Protein AF-A0AAV9EYI1-F1 (afdb_monomer)

Secondary structure (DSSP, 8-state):
-EEEEE-----STT--PPP-EEEEEETTEEEEE-GGG-SS--HHHHHHHTS----HHHHHHHTTGGGGTPPPPPHHHHHHHHH-------HHHHTS-TT-SS--HHHHHHHHHHHHHHHHHHHHHH-

Nearest PDB structures (foldseek):
  2fbv-assembly1_A  TM=7.873E-01  e=2.700E-05  Homo sapiens
  2e6m-assembly1_A  TM=7.738E-01  e=6.965E-05  Mus musculus
  9f7d-assembly1_A-2  TM=5.922E-01  e=1.928E-02  Rhodococcus ruber
  5fis-assembly1_B  TM=6.391E-01  e=6.451E+00  Bombyx mori

InterPro domains:
  IPR002562 3'-5' exonuclease domain [PF01612] (66-125)
  IPR012337 Ribonuclease H-like superfamily [SSF53098] (1-126)
  IPR036397 Ribonuclease H superfamily [G3DSA:3.30.420.10] (1-52)
  IPR036397 Ribonuclease H superfamily [G3DSA:3.30.420.10] (53-126)
  IPR051132 3'-5' Exonuclease domain-containing protein [PTHR13620] (2-125)

Radius of gyration: 15.23 Å; Cα contacts (8 Å, |Δi|>4): 169; chains: 1; bounding box: 39×29×45 Å

Mean predicted aligned error: 4.5 Å

Structure (mmCIF, N/CA/C/O backbone):
data_AF-A0AAV9EYI1-F1
#
_entry.id   AF-A0AAV9EYI1-F1
#
loop_
_atom_site.group_PDB
_atom_site.id
_atom_site.type_symbol
_atom_site.label_atom_id
_atom_site.label_alt_id
_atom_site.label_comp_id
_atom_site.label_asym_id
_atom_site.label_entity_id
_atom_site.label_seq_id
_atom_site.pdbx_PDB_ins_code
_atom_site.Cartn_x
_atom_site.Cartn_y
_atom_site.Cartn_z
_atom_site.occupancy
_atom_site.B_iso_or_equiv
_atom_site.auth_seq_id
_atom_site.auth_comp_id
_atom_site.auth_asym_id
_atom_site.auth_atom_id
_atom_site.pdbx_PDB_model_num
ATOM 1 N N . MET A 1 1 ? -10.734 5.082 0.591 1.00 86.12 1 MET A N 1
ATOM 2 C CA . MET A 1 1 ? -9.918 4.180 -0.255 1.00 86.12 1 MET A CA 1
ATOM 3 C C . MET A 1 1 ? -8.616 3.917 0.485 1.00 86.12 1 MET A C 1
ATOM 5 O O . MET A 1 1 ? -8.207 4.800 1.227 1.00 86.12 1 MET A O 1
ATOM 9 N N . GLY A 1 2 ? -8.012 2.741 0.339 1.00 91.12 2 GLY A N 1
ATOM 10 C CA . GLY A 1 2 ? -6.651 2.467 0.808 1.00 91.12 2 GLY A CA 1
ATOM 11 C C . GLY A 1 2 ? -5.643 2.636 -0.322 1.00 91.12 2 GLY A C 1
ATOM 12 O O . GLY A 1 2 ? -5.956 2.284 -1.458 1.00 91.12 2 GLY A O 1
ATOM 13 N N . LEU A 1 3 ? -4.473 3.184 -0.013 1.00 90.81 3 LEU A N 1
ATOM 14 C CA . LEU A 1 3 ? -3.368 3.366 -0.949 1.00 90.81 3 LEU A CA 1
ATOM 15 C C . LEU A 1 3 ? -2.087 2.846 -0.304 1.00 90.81 3 LEU A C 1
ATOM 17 O O . LEU A 1 3 ? -1.902 3.023 0.902 1.00 90.81 3 LEU A O 1
ATOM 21 N N . ASP A 1 4 ? -1.237 2.224 -1.112 1.00 92.50 4 ASP A N 1
ATOM 22 C CA . ASP A 1 4 ? 0.140 1.906 -0.743 1.00 92.50 4 ASP A CA 1
ATOM 23 C C . ASP A 1 4 ? 1.069 1.957 -1.973 1.00 92.50 4 ASP A C 1
ATOM 25 O O . ASP A 1 4 ? 0.592 2.143 -3.105 1.00 92.50 4 ASP A O 1
ATOM 29 N N . CYS A 1 5 ? 2.387 1.890 -1.755 1.00 92.81 5 CYS A N 1
ATOM 30 C CA . CYS A 1 5 ? 3.409 1.970 -2.801 1.00 92.81 5 CYS A CA 1
ATOM 31 C C . CYS A 1 5 ? 4.653 1.133 -2.483 1.00 92.81 5 CYS A C 1
ATOM 33 O O . CYS A 1 5 ? 5.264 1.283 -1.428 1.00 92.81 5 CYS A O 1
ATOM 35 N N . GLU A 1 6 ? 5.123 0.389 -3.484 1.00 95.31 6 GLU A N 1
ATOM 36 C CA . GLU A 1 6 ? 6.280 -0.495 -3.394 1.00 95.31 6 GLU A CA 1
ATOM 37 C C . GLU A 1 6 ? 7.408 -0.132 -4.366 1.00 95.31 6 GLU A C 1
ATOM 39 O O . GLU A 1 6 ? 7.210 0.412 -5.463 1.00 95.31 6 GLU A O 1
ATOM 44 N N . TRP A 1 7 ? 8.631 -0.450 -3.945 1.00 95.25 7 TRP A N 1
ATOM 45 C CA . TRP A 1 7 ? 9.868 0.060 -4.533 1.00 95.25 7 TRP A CA 1
ATOM 46 C C . TRP A 1 7 ? 10.882 -1.070 -4.644 1.00 95.25 7 TRP A C 1
ATOM 48 O O . TRP A 1 7 ? 11.010 -1.888 -3.738 1.00 95.25 7 TRP A O 1
ATOM 58 N N . ARG A 1 8 ? 11.689 -1.085 -5.708 1.00 93.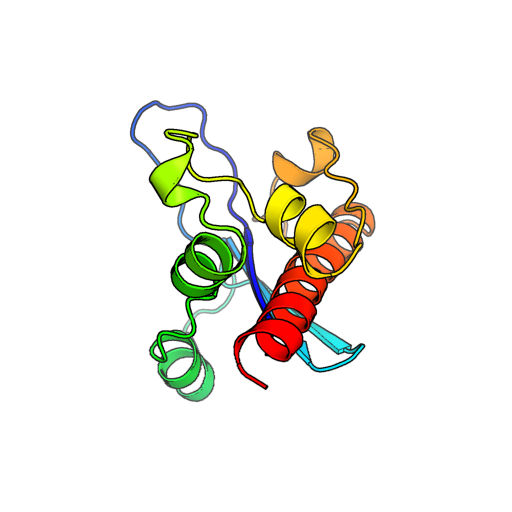94 8 ARG A N 1
ATOM 59 C CA . ARG A 1 8 ? 12.881 -1.942 -5.716 1.00 93.94 8 ARG A CA 1
ATOM 60 C C . ARG A 1 8 ? 13.822 -1.478 -4.594 1.00 93.94 8 ARG A C 1
ATOM 62 O O . ARG A 1 8 ? 14.129 -0.282 -4.551 1.00 93.94 8 ARG A O 1
ATOM 69 N N . PRO A 1 9 ? 14.315 -2.360 -3.714 1.00 90.38 9 PRO A N 1
ATOM 70 C CA . PRO A 1 9 ? 15.260 -1.956 -2.683 1.00 90.38 9 PRO A CA 1
ATOM 71 C C . PRO A 1 9 ? 16.592 -1.517 -3.301 1.00 90.38 9 PRO A C 1
ATOM 73 O O . PRO A 1 9 ? 17.037 -2.036 -4.326 1.00 90.38 9 PRO A O 1
ATOM 76 N N . THR A 1 10 ? 17.240 -0.553 -2.655 1.00 87.69 10 THR A N 1
ATOM 77 C CA . THR A 1 10 ? 18.618 -0.144 -2.937 1.00 87.69 10 THR A CA 1
ATOM 78 C C . THR A 1 10 ? 19.425 -0.266 -1.654 1.00 87.69 10 THR A C 1
ATOM 80 O O . THR A 1 10 ? 18.952 0.084 -0.575 1.00 87.69 10 THR A O 1
ATOM 83 N N . PHE A 1 11 ? 20.642 -0.789 -1.774 1.00 86.12 11 PHE A N 1
ATOM 84 C CA . PHE A 1 11 ? 21.572 -0.936 -0.652 1.00 86.12 11 PHE A CA 1
ATOM 85 C C . PHE A 1 11 ? 22.599 0.200 -0.607 1.00 86.12 11 PHE A C 1
ATOM 87 O O . PHE A 1 11 ? 23.524 0.170 0.200 1.00 86.12 11 PHE A O 1
ATOM 94 N N . ILE A 1 12 ? 22.439 1.205 -1.474 1.00 88.69 12 ILE A N 1
ATOM 95 C CA . ILE A 1 12 ? 23.262 2.410 -1.474 1.00 88.69 12 ILE A CA 1
ATOM 96 C C . ILE A 1 12 ? 22.650 3.396 -0.465 1.00 88.69 12 ILE A C 1
ATOM 98 O O . ILE A 1 12 ? 21.498 3.809 -0.651 1.00 88.69 12 ILE A O 1
ATOM 102 N N . PRO A 1 13 ? 23.386 3.796 0.590 1.00 85.62 13 PRO A N 1
ATOM 103 C CA . PRO A 1 13 ? 22.885 4.740 1.584 1.00 85.62 13 PRO A CA 1
ATOM 104 C C . PRO A 1 13 ? 22.405 6.050 0.950 1.00 85.62 13 PRO A C 1
ATOM 106 O O . PRO A 1 13 ? 22.999 6.533 -0.011 1.00 85.62 13 PRO A O 1
ATOM 109 N N . ASN A 1 14 ? 21.351 6.644 1.517 1.00 83.94 14 ASN A N 1
ATOM 110 C CA . ASN A 1 14 ? 20.758 7.915 1.072 1.00 83.94 14 ASN A CA 1
ATOM 111 C C . ASN A 1 14 ? 20.210 7.917 -0.365 1.00 83.94 14 ASN A C 1
ATOM 113 O O . ASN A 1 14 ? 19.989 8.982 -0.939 1.00 83.94 14 ASN A O 1
ATOM 117 N N . THR A 1 15 ? 19.964 6.741 -0.944 1.00 85.00 15 THR A N 1
ATOM 118 C CA . THR A 1 15 ? 19.255 6.617 -2.219 1.00 85.00 15 THR A CA 1
ATOM 119 C C . THR A 1 15 ? 17.935 5.896 -2.005 1.00 85.00 15 THR A C 1
ATOM 121 O O . THR A 1 15 ? 17.829 4.996 -1.174 1.00 85.00 15 THR A O 1
ATOM 124 N N . SER A 1 16 ? 16.922 6.285 -2.767 1.00 83.56 16 SER A N 1
ATOM 125 C CA . SER A 1 16 ? 15.684 5.532 -2.910 1.00 83.56 16 SER A CA 1
ATOM 126 C C . SER A 1 16 ? 15.349 5.445 -4.391 1.00 83.56 16 SER A C 1
ATOM 128 O O . SER A 1 16 ? 15.635 6.355 -5.172 1.00 83.56 16 SER A O 1
ATOM 130 N N . ASN A 1 17 ? 14.773 4.319 -4.798 1.00 88.38 17 ASN A N 1
ATOM 131 C CA . ASN A 1 17 ? 14.219 4.211 -6.139 1.00 88.38 17 ASN A CA 1
ATOM 132 C C . ASN A 1 17 ? 12.949 5.063 -6.249 1.00 88.38 17 ASN A C 1
ATOM 134 O O . ASN A 1 17 ? 12.471 5.605 -5.259 1.00 88.38 17 ASN A O 1
ATOM 138 N N . ARG A 1 18 ? 12.402 5.200 -7.459 1.00 88.50 18 ARG A N 1
ATOM 139 C CA . ARG A 1 18 ? 11.029 5.695 -7.646 1.00 88.50 18 ARG A CA 1
ATOM 140 C C . ARG A 1 18 ? 10.027 4.573 -7.383 1.00 88.50 18 ARG A C 1
ATOM 142 O O . ARG A 1 18 ? 10.391 3.401 -7.495 1.00 88.50 18 ARG A O 1
ATOM 149 N N . CYS A 1 19 ? 8.785 4.941 -7.065 1.00 90.31 19 CYS A N 1
ATOM 150 C CA . CYS A 1 19 ? 7.723 3.973 -6.826 1.00 90.31 19 CYS A CA 1
ATOM 151 C C . CYS A 1 19 ? 7.550 3.142 -8.096 1.00 90.31 19 CYS A C 1
ATOM 153 O O . CYS A 1 19 ? 7.415 3.696 -9.192 1.00 90.31 19 CYS A O 1
ATOM 155 N N . ALA A 1 20 ? 7.637 1.825 -7.948 1.00 94.44 20 ALA A N 1
ATOM 156 C CA . ALA A 1 20 ? 7.563 0.894 -9.062 1.00 94.44 20 ALA A CA 1
ATOM 157 C C . ALA A 1 20 ? 6.140 0.363 -9.230 1.00 94.44 20 ALA A C 1
ATOM 159 O O . ALA A 1 20 ? 5.649 0.264 -10.355 1.00 94.44 20 ALA A O 1
ATOM 160 N N . THR A 1 21 ? 5.478 0.077 -8.109 1.00 95.31 21 THR A N 1
ATOM 161 C CA . THR A 1 21 ? 4.137 -0.496 -8.056 1.00 95.31 21 THR A CA 1
ATOM 162 C C . THR A 1 21 ? 3.298 0.266 -7.039 1.00 95.31 21 THR A C 1
ATOM 164 O O . THR A 1 21 ? 3.731 0.473 -5.914 1.00 95.31 21 THR A O 1
ATOM 167 N N . MET A 1 22 ? 2.096 0.674 -7.432 1.00 94.00 22 MET A N 1
ATOM 168 C CA . MET A 1 22 ? 1.118 1.333 -6.568 1.00 94.00 22 MET A CA 1
ATOM 169 C C . MET A 1 22 ? -0.121 0.456 -6.430 1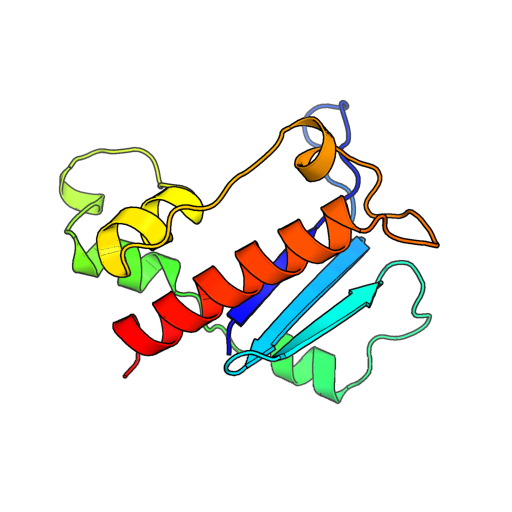.00 94.00 22 MET A C 1
ATOM 171 O O . MET A 1 22 ? -0.552 -0.173 -7.399 1.00 94.00 22 MET A O 1
ATOM 175 N N . GLN A 1 23 ? -0.717 0.446 -5.244 1.00 94.62 23 GLN A N 1
ATOM 176 C CA . GLN A 1 23 ? -1.911 -0.329 -4.940 1.00 94.62 23 GLN A CA 1
ATOM 177 C C . GLN A 1 23 ? -3.049 0.581 -4.488 1.00 94.62 23 GLN A C 1
ATOM 179 O O . GLN A 1 23 ? -2.850 1.490 -3.685 1.00 94.62 23 GLN A O 1
ATOM 184 N N . LEU A 1 24 ? -4.260 0.300 -4.968 1.00 94.00 24 LEU A N 1
ATOM 185 C CA . LEU A 1 24 ? -5.489 0.987 -4.578 1.00 94.00 24 LEU A CA 1
ATOM 186 C C . LEU A 1 24 ? -6.522 -0.035 -4.108 1.00 94.00 24 LEU A C 1
ATOM 188 O O . LEU A 1 24 ? -6.796 -0.999 -4.819 1.00 94.00 24 LEU A O 1
ATOM 192 N N . CYS A 1 25 ? -7.134 0.185 -2.945 1.00 95.19 25 CYS A N 1
ATOM 193 C CA . CYS A 1 25 ? -8.125 -0.722 -2.368 1.00 95.19 25 CYS A CA 1
ATOM 194 C C . CYS A 1 25 ? -9.452 -0.023 -2.037 1.00 95.19 25 CYS A C 1
ATOM 196 O O . CYS A 1 25 ? -9.489 0.999 -1.337 1.00 95.19 25 CYS A O 1
ATOM 198 N N . VAL A 1 26 ? -10.565 -0.606 -2.494 1.00 94.00 26 VAL A N 1
ATOM 199 C CA . VAL A 1 26 ? -11.929 -0.219 -2.103 1.00 94.00 26 VAL A CA 1
ATOM 200 C C . VAL A 1 26 ? -12.739 -1.471 -1.779 1.00 94.00 26 VAL A C 1
ATOM 202 O O . VAL A 1 26 ? -12.993 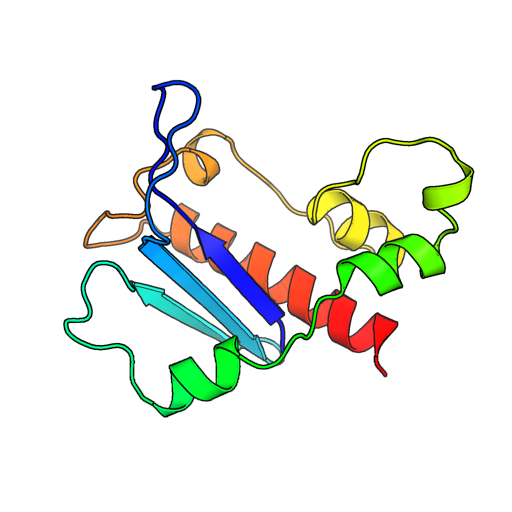-2.309 -2.648 1.00 94.00 26 VAL A O 1
ATOM 205 N N . GLY A 1 27 ? -13.182 -1.585 -0.526 1.00 94.69 27 GLY A N 1
ATOM 206 C CA . GLY A 1 27 ? -13.875 -2.779 -0.049 1.00 94.69 27 GLY A CA 1
ATOM 207 C C . GLY A 1 27 ? -12.944 -3.986 -0.117 1.00 94.69 27 GLY A C 1
ATOM 208 O O . GLY A 1 27 ? -11.876 -3.968 0.482 1.00 94.69 27 GLY A O 1
ATOM 209 N N . ASN A 1 28 ? -13.333 -4.999 -0.892 1.00 94.75 28 ASN A N 1
ATOM 210 C CA . ASN A 1 28 ? -12.553 -6.227 -1.089 1.00 94.75 28 ASN A CA 1
ATOM 211 C C . ASN A 1 28 ? -11.911 -6.297 -2.485 1.00 94.75 28 ASN A C 1
ATOM 213 O O . ASN A 1 28 ? -11.611 -7.383 -2.976 1.00 94.75 28 ASN A O 1
ATOM 217 N N . ARG A 1 29 ? -11.773 -5.159 -3.176 1.00 96.88 29 ARG A N 1
ATOM 218 C CA . ARG A 1 29 ? -11.161 -5.090 -4.507 1.00 96.88 29 ARG A CA 1
ATOM 219 C C . ARG A 1 29 ? -9.890 -4.262 -4.439 1.00 96.88 29 ARG A C 1
ATOM 221 O O . ARG A 1 29 ? -9.932 -3.111 -4.002 1.00 96.88 29 ARG A O 1
ATOM 228 N N . CYS A 1 30 ? -8.797 -4.849 -4.913 1.00 96.81 30 CYS A N 1
ATOM 229 C CA . CYS A 1 30 ? -7.509 -4.188 -5.053 1.00 96.81 30 CYS A CA 1
ATOM 230 C C . CYS A 1 30 ? -7.159 -4.044 -6.535 1.00 96.81 30 CYS A C 1
ATOM 232 O O . CYS A 1 30 ? -7.336 -4.978 -7.317 1.00 96.81 30 CYS A O 1
ATOM 234 N N . LEU A 1 31 ? -6.662 -2.871 -6.908 1.00 95.56 31 LEU A N 1
ATOM 235 C CA . LEU A 1 31 ? -6.060 -2.593 -8.203 1.00 95.56 31 LEU A CA 1
ATOM 236 C C . LEU A 1 31 ? -4.563 -2.376 -7.986 1.00 95.56 31 LEU A C 1
ATOM 238 O O . LEU A 1 31 ? -4.179 -1.528 -7.183 1.00 95.56 31 LEU A O 1
ATOM 242 N N . ILE A 1 32 ? -3.737 -3.126 -8.711 1.00 95.94 32 ILE A N 1
ATOM 243 C CA . ILE A 1 32 ? -2.282 -2.966 -8.724 1.00 95.94 32 ILE A CA 1
ATOM 244 C C . ILE A 1 32 ? -1.894 -2.287 -10.036 1.00 95.94 32 ILE A C 1
ATOM 246 O O . ILE A 1 32 ? -2.285 -2.733 -11.114 1.00 95.94 32 ILE A O 1
ATOM 250 N N . VAL A 1 33 ? -1.130 -1.204 -9.941 1.00 94.12 33 VAL A N 1
ATOM 251 C CA . VAL A 1 33 ? -0.658 -0.412 -11.077 1.00 94.12 33 VAL A CA 1
ATOM 252 C C . VAL A 1 33 ? 0.866 -0.391 -11.050 1.00 94.12 33 VAL A C 1
ATOM 254 O O . VAL A 1 33 ? 1.471 0.239 -10.184 1.00 94.12 33 VAL A O 1
ATOM 257 N N . GLN A 1 34 ? 1.506 -1.060 -12.009 1.00 95.06 34 GLN A N 1
ATOM 258 C CA . GLN A 1 34 ? 2.965 -1.038 -12.153 1.00 95.06 34 GLN A CA 1
ATOM 259 C C . GLN A 1 34 ? 3.409 0.268 -12.834 1.00 95.06 34 GLN A C 1
ATOM 261 O O . GLN A 1 34 ? 3.594 0.330 -14.051 1.00 95.06 34 GLN A O 1
ATOM 266 N N . LEU A 1 35 ? 3.575 1.322 -12.027 1.00 92.81 35 LEU A N 1
ATOM 267 C CA . LEU A 1 35 ? 4.014 2.658 -12.448 1.00 92.81 35 LEU A CA 1
ATOM 268 C C . LEU A 1 35 ? 5.351 2.654 -13.202 1.00 92.81 35 LEU A C 1
ATOM 270 O O . LEU A 1 35 ? 5.613 3.553 -13.996 1.00 92.81 35 LEU A O 1
ATOM 274 N N . PHE A 1 36 ? 6.202 1.654 -12.976 1.00 92.88 36 PHE A N 1
ATOM 275 C CA . PHE A 1 36 ? 7.479 1.537 -13.678 1.00 92.88 36 PHE A CA 1
ATOM 276 C C . PHE A 1 36 ? 7.327 1.370 -15.202 1.00 92.88 36 PHE A C 1
ATOM 278 O O . PHE A 1 36 ? 8.238 1.718 -15.948 1.00 92.88 36 PHE A O 1
ATOM 285 N N . TYR A 1 37 ? 6.178 0.868 -15.664 1.00 93.50 37 TYR A N 1
ATOM 286 C CA . TYR A 1 37 ? 5.932 0.529 -17.068 1.00 93.50 37 TYR A CA 1
ATOM 287 C C . TYR A 1 37 ? 4.887 1.398 -17.762 1.00 93.50 37 TYR A C 1
ATOM 289 O O . TYR A 1 37 ? 4.463 1.069 -18.870 1.00 93.50 37 TYR A O 1
ATOM 297 N N . I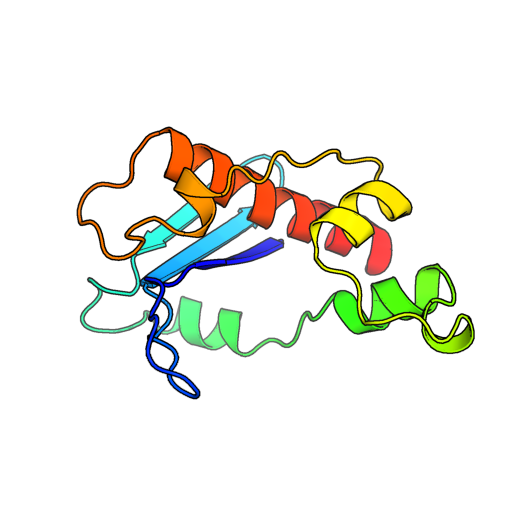LE A 1 38 ? 4.425 2.465 -17.115 1.00 89.25 38 ILE A N 1
ATOM 298 C CA . ILE A 1 38 ? 3.503 3.407 -17.744 1.00 89.25 38 ILE A CA 1
ATOM 299 C C . ILE A 1 38 ? 4.295 4.599 -18.277 1.00 89.25 38 ILE A C 1
ATOM 301 O O . ILE A 1 38 ? 5.021 5.259 -17.536 1.00 89.25 38 ILE A O 1
ATOM 305 N N . ASP A 1 39 ? 4.134 4.899 -19.564 1.00 87.44 39 ASP A N 1
ATOM 306 C CA . ASP A 1 39 ? 4.839 6.017 -20.205 1.00 87.44 39 ASP A CA 1
ATOM 307 C C . ASP A 1 39 ? 4.341 7.376 -19.692 1.00 87.44 39 ASP A C 1
ATOM 309 O O . ASP A 1 39 ? 5.086 8.354 -19.611 1.00 87.44 39 ASP A O 1
ATOM 313 N N . ALA A 1 40 ? 3.066 7.436 -19.300 1.00 87.00 40 ALA A N 1
ATOM 314 C CA . ALA A 1 40 ? 2.459 8.599 -18.681 1.00 87.00 40 ALA A CA 1
ATOM 315 C C . ALA A 1 40 ? 1.428 8.178 -17.630 1.00 87.00 40 ALA A C 1
ATOM 317 O O . ALA A 1 40 ? 0.563 7.340 -17.877 1.00 87.00 40 ALA A O 1
ATOM 318 N N . ILE A 1 41 ? 1.485 8.819 -16.460 1.00 82.81 41 ILE A N 1
ATOM 319 C CA . ILE A 1 41 ? 0.467 8.653 -15.419 1.00 82.81 41 ILE A CA 1
ATOM 320 C C . ILE A 1 41 ? -0.856 9.267 -15.916 1.00 82.81 41 ILE A C 1
ATOM 322 O O . ILE A 1 41 ? -0.864 10.470 -16.216 1.00 82.81 41 ILE A O 1
ATOM 326 N N . PRO A 1 42 ? -1.969 8.504 -15.963 1.00 84.38 42 PRO A N 1
ATOM 327 C CA . PRO A 1 42 ? -3.281 9.035 -16.331 1.00 84.38 42 PRO A CA 1
ATOM 328 C C . PRO A 1 42 ? -3.694 10.207 -15.432 1.00 84.38 42 PRO A C 1
ATOM 330 O O . PRO A 1 42 ? -3.452 10.176 -14.225 1.00 84.38 42 PRO A O 1
ATOM 333 N N . SER A 1 43 ? -4.346 11.234 -15.989 1.00 85.50 43 SER A N 1
ATOM 334 C CA . SER A 1 43 ? -4.754 12.428 -15.223 1.00 85.50 43 SER A CA 1
ATOM 335 C C . SER A 1 43 ? -5.629 12.083 -14.017 1.00 85.50 43 SER A C 1
ATOM 337 O O . SER A 1 43 ? -5.408 12.616 -12.936 1.00 85.50 43 SER A O 1
ATOM 339 N N . SER A 1 44 ? -6.529 11.105 -14.164 1.00 81.81 44 SER A N 1
ATOM 340 C CA . SER A 1 44 ? -7.354 10.591 -13.066 1.00 81.81 44 SER A CA 1
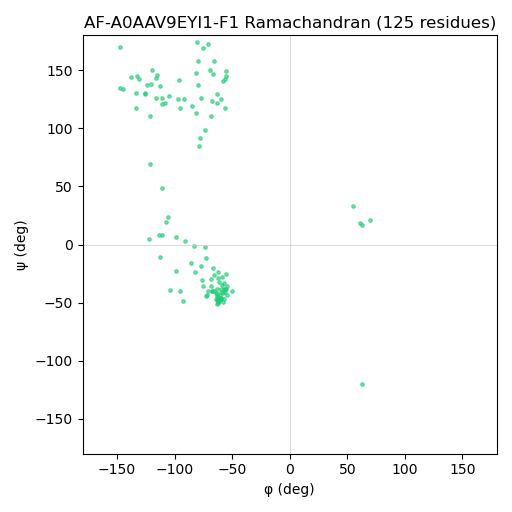ATOM 341 C C . SER A 1 44 ? -6.524 10.077 -11.887 1.00 81.81 44 SER A C 1
ATOM 343 O O . SER A 1 44 ? -6.890 10.314 -10.740 1.00 81.81 44 SER A O 1
ATOM 345 N N . LEU A 1 45 ? -5.383 9.426 -12.145 1.00 79.94 45 LEU A N 1
ATOM 346 C CA . LEU A 1 45 ? -4.483 8.958 -11.092 1.00 79.94 45 LEU A CA 1
ATOM 347 C C . LEU A 1 45 ? -3.679 10.114 -10.481 1.00 79.94 45 LEU A C 1
ATOM 349 O O . LEU A 1 45 ? -3.460 10.124 -9.275 1.00 79.94 45 LEU A O 1
ATOM 353 N N . LYS A 1 46 ? -3.281 11.118 -11.275 1.00 82.81 46 LYS A N 1
ATOM 354 C CA . LYS A 1 46 ? -2.586 12.313 -10.755 1.00 82.81 46 LYS A CA 1
ATOM 355 C C . LYS A 1 46 ? -3.456 13.093 -9.777 1.00 82.81 46 LYS A C 1
ATOM 357 O O . LYS A 1 46 ? -2.975 13.478 -8.714 1.00 82.81 46 LYS A O 1
ATOM 362 N N . ASP A 1 47 ? -4.711 13.326 -10.139 1.00 78.69 47 ASP A N 1
ATOM 363 C CA . ASP A 1 47 ? -5.644 14.070 -9.293 1.00 78.69 47 ASP A CA 1
ATOM 364 C C . ASP A 1 47 ? -5.985 13.271 -8.033 1.00 78.69 47 ASP A C 1
ATOM 366 O O . ASP A 1 47 ? -6.052 13.835 -6.943 1.00 78.69 47 ASP A O 1
ATOM 370 N N . PHE A 1 48 ? -6.084 11.945 -8.161 1.00 74.44 48 PHE A N 1
ATOM 371 C CA . PHE A 1 48 ? -6.289 11.049 -7.031 1.00 74.44 48 PHE A CA 1
ATOM 372 C C . PHE A 1 48 ? -5.119 11.084 -6.030 1.00 74.44 48 PHE A C 1
ATOM 374 O O . PHE A 1 48 ? -5.329 11.323 -4.842 1.00 74.44 48 PHE A O 1
ATOM 381 N N . VAL A 1 49 ? -3.878 10.926 -6.504 1.00 70.31 49 VAL A N 1
ATOM 382 C CA . VAL A 1 49 ? -2.664 10.921 -5.659 1.00 70.31 49 VAL A CA 1
ATOM 383 C C . VAL A 1 49 ? -2.410 12.281 -4.998 1.00 70.31 49 VAL A C 1
ATOM 385 O O . VAL A 1 49 ? -1.809 12.351 -3.931 1.00 70.31 49 VAL A O 1
ATOM 388 N N . ARG A 1 50 ? -2.884 13.378 -5.598 1.00 69.19 50 ARG A N 1
ATOM 389 C CA . ARG A 1 50 ? -2.758 14.727 -5.025 1.00 69.19 50 ARG A CA 1
ATOM 390 C C . ARG A 1 50 ? -3.673 14.988 -3.834 1.00 69.19 50 ARG A C 1
ATOM 392 O O . ARG A 1 50 ? -3.482 16.009 -3.179 1.00 69.19 50 ARG A O 1
ATOM 399 N N . THR A 1 51 ? -4.649 14.125 -3.553 1.00 61.59 51 THR A N 1
ATOM 400 C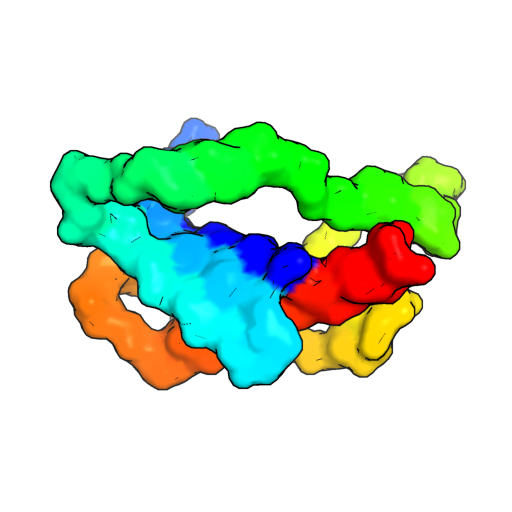 CA . THR A 1 51 ? -5.501 14.286 -2.370 1.00 61.59 51 THR A CA 1
ATOM 401 C C . THR A 1 51 ? -4.786 13.743 -1.129 1.00 61.59 51 THR A C 1
ATOM 403 O O . THR A 1 51 ? -4.559 12.536 -1.044 1.00 61.59 51 THR A O 1
ATOM 406 N N . PRO A 1 52 ? -4.407 14.595 -0.156 1.00 57.03 52 PRO A N 1
ATOM 407 C CA . PRO A 1 52 ? -3.764 14.124 1.060 1.00 57.03 52 PRO A CA 1
ATOM 408 C C . PRO A 1 52 ? -4.816 13.445 1.940 1.00 57.03 52 PRO A C 1
ATOM 410 O O . PRO A 1 52 ? -5.578 14.104 2.643 1.00 57.03 52 PRO A O 1
ATOM 413 N N . ASN A 1 53 ? -4.862 12.118 1.885 1.00 63.59 53 ASN A N 1
ATOM 414 C CA . ASN A 1 53 ? -5.641 11.279 2.794 1.00 63.59 53 ASN A CA 1
ATOM 415 C C . ASN A 1 53 ? -4.694 10.490 3.707 1.00 63.59 53 ASN A C 1
ATOM 417 O O . ASN A 1 53 ? -4.820 9.274 3.853 1.00 63.59 53 ASN A O 1
ATOM 421 N N . ASP A 1 54 ? -3.729 11.192 4.304 1.00 76.88 54 ASP A N 1
ATOM 422 C CA . ASP A 1 54 ? -2.800 10.585 5.250 1.00 76.88 54 ASP A CA 1
ATOM 423 C C . ASP A 1 54 ? -3.548 10.191 6.523 1.00 76.88 54 ASP A C 1
ATOM 425 O O . ASP A 1 54 ? -3.986 11.023 7.322 1.00 76.88 54 ASP A O 1
ATOM 429 N N . ILE A 1 55 ? -3.683 8.882 6.715 1.00 86.38 55 ILE A N 1
ATOM 430 C CA . ILE A 1 55 ? -4.303 8.292 7.901 1.00 86.38 55 ILE A CA 1
ATOM 431 C C . ILE A 1 55 ? -3.367 8.318 9.113 1.00 86.38 55 ILE A C 1
ATOM 433 O O . ILE A 1 55 ? -3.838 8.215 10.244 1.00 86.38 55 ILE A O 1
ATOM 437 N N . GLU A 1 56 ? -2.055 8.479 8.913 1.00 87.94 56 GLU A N 1
ATOM 438 C CA . GLU A 1 56 ? -1.069 8.376 9.995 1.00 87.94 56 GLU A CA 1
ATOM 439 C C . GLU A 1 56 ? -1.258 9.429 11.097 1.00 87.94 56 GLU A C 1
ATOM 441 O O . GLU A 1 56 ? -1.299 9.043 12.269 1.00 87.94 56 GLU A O 1
ATOM 446 N N . PRO A 1 57 ? -1.437 10.738 10.809 1.00 89.12 57 PRO A N 1
ATOM 447 C CA . PRO A 1 57 ? -1.646 11.725 11.868 1.00 89.12 57 PRO A CA 1
ATOM 448 C C . PRO A 1 57 ? -2.917 11.451 12.679 1.00 89.12 57 PRO A C 1
ATOM 450 O O . PRO A 1 57 ? -2.954 11.714 13.883 1.00 89.12 57 PRO A O 1
ATOM 453 N N . LEU A 1 58 ? -3.950 10.900 12.038 1.00 90.00 58 LEU A N 1
ATOM 454 C CA . LEU A 1 58 ? -5.193 10.506 12.698 1.00 90.00 58 LEU A CA 1
ATOM 455 C C . LEU A 1 58 ? -4.992 9.254 13.556 1.00 90.00 58 LEU A C 1
ATOM 457 O O . LEU A 1 58 ? -5.411 9.241 14.712 1.00 90.00 58 LEU A O 1
ATOM 461 N N . ALA A 1 59 ? -4.287 8.246 13.040 1.00 90.38 59 ALA A N 1
ATOM 462 C CA . ALA A 1 59 ? -3.951 7.023 13.765 1.00 90.38 59 ALA A CA 1
ATOM 463 C C . ALA A 1 59 ? -3.114 7.318 15.023 1.00 90.38 59 ALA A C 1
ATOM 465 O O . ALA A 1 59 ? -3.409 6.812 16.109 1.00 90.38 59 ALA A O 1
ATOM 466 N N . MET A 1 60 ? -2.123 8.208 14.902 1.00 90.19 60 MET A N 1
ATOM 467 C CA . MET A 1 60 ? -1.289 8.664 16.019 1.00 90.19 60 MET A CA 1
ATOM 468 C C . MET A 1 60 ? -2.115 9.333 17.124 1.00 90.19 60 MET A C 1
ATOM 470 O O . MET A 1 60 ? -1.875 9.086 18.309 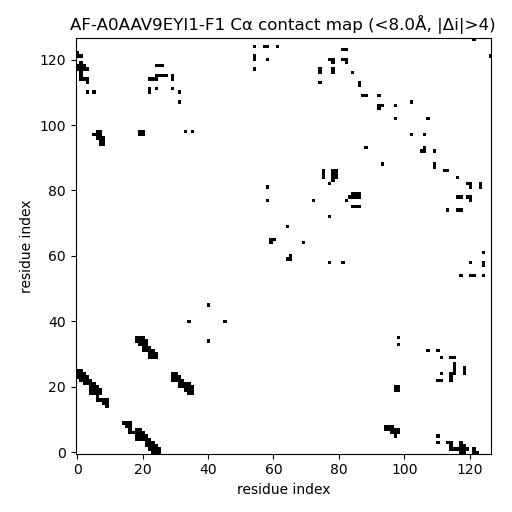1.00 90.19 60 MET A O 1
ATOM 474 N N . ARG A 1 61 ? -3.107 10.155 16.751 1.00 89.19 61 ARG A N 1
ATOM 475 C CA . ARG A 1 61 ? -4.026 10.811 17.698 1.00 89.19 61 ARG A CA 1
ATOM 476 C C . ARG A 1 61 ? -4.999 9.823 18.336 1.00 89.19 61 ARG A C 1
ATOM 478 O O . ARG A 1 61 ? -5.219 9.901 19.537 1.00 89.19 61 ARG A O 1
ATOM 485 N N . TYR A 1 62 ? -5.525 8.867 17.571 1.00 88.94 62 TYR A N 1
ATOM 486 C CA . TYR A 1 62 ? -6.526 7.902 18.041 1.00 88.94 62 TYR A CA 1
ATOM 487 C C . TYR A 1 62 ? -6.064 7.084 19.265 1.00 88.94 62 TYR A C 1
ATOM 489 O O . TYR A 1 62 ? -6.872 6.750 20.128 1.00 88.94 62 TYR A O 1
ATOM 497 N N . ARG A 1 63 ? -4.763 6.777 19.375 1.00 83.88 63 ARG A N 1
ATOM 498 C CA . ARG A 1 63 ? -4.169 6.048 20.518 1.00 83.88 63 ARG A CA 1
ATOM 499 C C . ARG A 1 63 ? -3.245 6.896 21.400 1.00 83.88 63 ARG A C 1
ATOM 501 O O . ARG A 1 63 ? -2.593 6.342 22.279 1.00 83.88 63 ARG A O 1
ATOM 508 N N . ASN A 1 64 ? -3.172 8.212 21.188 1.00 86.44 64 ASN A N 1
ATOM 509 C CA . ASN A 1 64 ? -2.246 9.106 21.897 1.00 86.44 64 ASN A CA 1
ATOM 510 C C . ASN A 1 64 ? -0.761 8.686 21.795 1.00 86.44 64 ASN A C 1
ATOM 512 O O . ASN A 1 64 ? 0.024 8.942 22.709 1.00 86.44 64 ASN A O 1
ATOM 516 N N . TRP A 1 65 ? -0.344 8.087 20.671 1.00 84.38 65 TRP A N 1
ATOM 517 C CA . TRP A 1 65 ? 1.029 7.584 20.487 1.00 84.38 65 TRP A CA 1
ATOM 518 C C . TRP A 1 65 ? 2.093 8.671 20.628 1.00 84.38 65 TRP A C 1
ATOM 520 O O . TRP A 1 65 ? 3.172 8.414 21.160 1.00 84.38 65 TRP A O 1
ATOM 530 N N . SER A 1 66 ? 1.776 9.895 20.198 1.00 78.62 66 SER A N 1
ATOM 531 C CA . SER A 1 66 ? 2.677 11.047 20.304 1.00 78.62 66 SER A CA 1
ATOM 532 C C . SER A 1 66 ? 3.082 11.355 21.749 1.00 78.62 66 SER A C 1
ATOM 534 O O . SER A 1 66 ? 4.168 11.876 21.976 1.00 78.62 66 SER A O 1
ATOM 536 N N . PHE A 1 67 ? 2.233 11.023 22.727 1.00 76.56 67 PHE A N 1
ATOM 537 C CA . PHE A 1 67 ? 2.501 11.267 24.147 1.00 76.56 67 PHE A CA 1
ATOM 538 C C . PHE A 1 67 ? 3.311 10.150 24.809 1.00 76.56 67 PHE A C 1
ATOM 540 O O . PHE A 1 67 ? 3.882 10.362 25.873 1.00 76.56 67 PHE A O 1
ATOM 547 N N . LEU A 1 68 ? 3.401 8.978 24.177 1.00 76.31 68 LEU A N 1
ATOM 548 C CA . LEU A 1 68 ? 4.156 7.836 24.696 1.00 76.31 68 LEU A CA 1
ATOM 549 C C . LEU A 1 68 ? 5.655 7.908 24.359 1.00 76.31 68 LEU A C 1
ATOM 551 O O . LEU A 1 68 ? 6.402 7.008 24.729 1.00 76.31 68 LEU A O 1
ATOM 555 N N . GLY A 1 69 ? 6.102 8.943 23.634 1.00 74.25 69 GLY A N 1
ATOM 556 C CA . GLY A 1 69 ? 7.503 9.098 23.224 1.00 74.25 69 GLY A CA 1
ATOM 557 C C . GLY A 1 69 ? 8.008 7.989 22.292 1.00 74.25 69 GLY A C 1
ATOM 558 O O . GLY A 1 69 ? 9.214 7.812 22.141 1.00 74.25 69 GLY A O 1
ATOM 559 N N . LEU A 1 70 ? 7.100 7.219 21.687 1.00 72.44 70 LEU A N 1
ATOM 560 C CA . LEU A 1 70 ? 7.441 6.093 20.827 1.00 72.44 70 LEU A CA 1
ATOM 561 C C . LEU A 1 70 ? 7.793 6.570 19.415 1.00 72.44 70 LEU A C 1
ATOM 563 O O . LEU A 1 70 ? 7.225 7.537 18.902 1.00 72.44 70 LEU A O 1
ATOM 567 N N . ALA A 1 71 ? 8.710 5.846 18.768 1.00 80.06 71 ALA A N 1
ATOM 568 C CA . ALA A 1 71 ? 8.963 6.003 17.342 1.00 80.06 71 ALA A CA 1
ATOM 569 C C . ALA A 1 71 ? 7.661 5.808 16.549 1.00 80.06 71 ALA A C 1
ATOM 571 O O . ALA A 1 71 ? 6.784 5.043 16.958 1.00 80.06 71 ALA A O 1
ATOM 572 N N . ARG A 1 72 ? 7.545 6.499 15.408 1.00 83.50 72 ARG A N 1
ATOM 573 C CA . ARG A 1 72 ? 6.378 6.389 14.524 1.00 83.50 72 ARG A CA 1
ATOM 574 C C . ARG A 1 72 ? 6.178 4.923 14.115 1.00 83.50 72 ARG A C 1
ATOM 576 O O . ARG A 1 72 ? 7.084 4.363 13.495 1.00 83.50 72 ARG A O 1
ATOM 583 N N . PRO A 1 73 ? 5.043 4.294 14.467 1.00 87.88 73 PRO A N 1
ATOM 584 C CA . PRO A 1 73 ? 4.795 2.912 14.093 1.00 87.88 73 PRO A CA 1
ATOM 585 C C . PRO A 1 73 ? 4.571 2.775 12.587 1.00 87.88 73 PRO A C 1
ATOM 587 O O . PRO A 1 73 ? 4.049 3.682 11.944 1.00 87.88 73 PRO A O 1
ATOM 590 N N . GLY A 1 74 ? 4.935 1.620 12.032 1.00 89.12 74 GLY A N 1
ATOM 591 C CA . GLY A 1 74 ? 4.570 1.270 10.662 1.00 89.12 74 GLY A CA 1
ATOM 592 C C . GLY A 1 74 ? 3.098 0.869 10.540 1.00 89.12 74 GLY A C 1
ATOM 593 O O . GLY A 1 74 ? 2.424 0.594 11.538 1.00 89.12 74 GLY A O 1
ATOM 594 N N . LEU A 1 75 ? 2.630 0.752 9.296 1.00 91.31 75 LEU A N 1
ATOM 595 C CA . LEU A 1 75 ? 1.254 0.374 8.958 1.00 91.31 75 LEU A CA 1
ATOM 596 C C .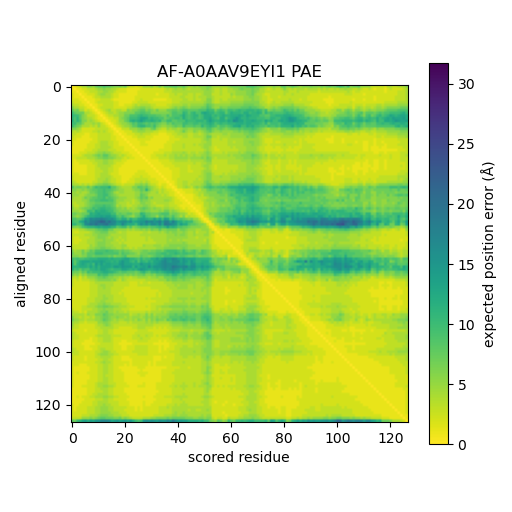 LEU A 1 75 ? 0.770 -0.896 9.681 1.00 91.31 75 LEU A C 1
ATOM 598 O O . LEU A 1 75 ? -0.357 -0.924 10.163 1.00 91.31 75 LEU A O 1
ATOM 602 N N . GLU A 1 76 ? 1.633 -1.908 9.820 1.00 92.81 76 GLU A N 1
ATOM 603 C CA . GLU A 1 76 ? 1.326 -3.161 10.530 1.00 92.81 76 GLU A CA 1
ATOM 604 C C . GLU A 1 76 ? 0.833 -2.917 11.962 1.00 92.81 76 GLU A C 1
ATOM 606 O O . GLU A 1 76 ? -0.138 -3.524 12.417 1.00 92.81 76 GLU A O 1
ATOM 611 N N . VAL A 1 77 ? 1.486 -1.998 12.676 1.00 92.56 77 VAL A N 1
ATOM 612 C CA . VAL A 1 77 ? 1.140 -1.687 14.063 1.00 92.56 77 VAL A CA 1
ATOM 613 C C . VAL A 1 77 ? -0.183 -0.934 14.112 1.00 92.56 77 VAL A C 1
ATOM 615 O O . VAL A 1 77 ? -1.042 -1.280 14.918 1.00 92.56 77 VAL A O 1
ATOM 618 N N . PHE A 1 78 ? -0.401 0.045 13.231 1.00 93.94 78 PHE A N 1
ATOM 619 C CA . PHE A 1 78 ? -1.697 0.726 13.168 1.00 93.94 78 PHE A CA 1
ATOM 620 C C . PHE A 1 78 ? -2.832 -0.253 12.863 1.00 93.94 78 PHE A C 1
ATOM 622 O O . PHE A 1 78 ? -3.860 -0.236 13.544 1.00 93.94 78 PHE A O 1
ATOM 629 N N . ALA A 1 79 ? -2.637 -1.133 11.883 1.00 95.50 79 ALA A N 1
ATOM 630 C CA . ALA A 1 79 ? -3.631 -2.110 11.469 1.00 95.50 79 ALA A CA 1
ATOM 631 C C . ALA A 1 79 ? -4.002 -3.067 12.613 1.00 95.50 79 ALA A C 1
ATOM 633 O O . ALA A 1 79 ? -5.189 -3.261 12.895 1.00 95.50 79 ALA A O 1
ATOM 634 N N . ARG A 1 80 ? -3.005 -3.590 13.333 1.00 95.94 80 ARG A N 1
ATOM 635 C CA . ARG A 1 80 ? -3.226 -4.461 14.492 1.00 95.94 80 ARG A CA 1
ATOM 636 C C . ARG A 1 80 ? -3.983 -3.743 15.604 1.00 95.94 80 ARG A C 1
ATOM 638 O O . ARG A 1 80 ? -4.992 -4.241 16.094 1.00 95.94 80 ARG A O 1
ATOM 645 N N . GLU A 1 81 ? -3.522 -2.560 15.986 1.00 94.25 81 GLU A N 1
ATOM 646 C CA . GLU A 1 81 ? -3.965 -1.900 17.218 1.00 94.25 81 GLU A CA 1
ATOM 647 C C . GLU A 1 81 ? -5.288 -1.133 17.066 1.00 94.25 81 GLU A C 1
ATOM 649 O O . GLU A 1 81 ? -5.985 -0.889 18.057 1.00 94.25 81 GLU A O 1
ATOM 654 N N . ILE A 1 82 ? -5.646 -0.713 15.849 1.00 95.06 82 ILE A N 1
ATOM 655 C CA . ILE A 1 82 ? -6.846 0.103 15.591 1.00 95.06 82 ILE A CA 1
ATOM 656 C C . ILE A 1 82 ? -7.971 -0.730 14.970 1.00 95.06 82 ILE A C 1
ATOM 658 O O . ILE A 1 82 ? -9.136 -0.535 15.327 1.00 95.06 82 ILE A O 1
ATOM 662 N N . VAL A 1 83 ? -7.646 -1.652 14.056 1.00 95.94 83 VAL A N 1
ATOM 663 C CA . VAL A 1 83 ? -8.644 -2.445 13.311 1.00 95.94 83 VAL A CA 1
ATOM 664 C C . VAL A 1 83 ? -8.497 -3.960 13.484 1.00 95.94 83 VAL A C 1
ATOM 666 O O . VAL A 1 83 ? -9.264 -4.701 12.873 1.00 95.94 83 VAL A O 1
ATOM 669 N N . GLY A 1 84 ? -7.575 -4.430 14.332 1.00 96.38 84 GLY A N 1
ATOM 670 C CA . GLY A 1 84 ? -7.425 -5.852 14.665 1.00 96.38 84 GLY A CA 1
ATOM 671 C C . GLY A 1 84 ? -6.890 -6.717 13.521 1.00 96.38 84 GLY A C 1
ATOM 672 O O . GLY A 1 84 ? -7.124 -7.923 13.513 1.00 96.38 84 GLY A O 1
ATOM 673 N N . LEU A 1 85 ? -6.218 -6.120 12.531 1.00 95.62 85 LEU A N 1
ATOM 674 C CA . LEU A 1 85 ? -5.660 -6.854 11.395 1.00 95.62 85 LEU A CA 1
ATOM 675 C C . LEU A 1 85 ? -4.218 -7.277 11.680 1.00 95.62 85 LEU A C 1
ATOM 677 O O . LEU A 1 85 ? -3.359 -6.442 11.952 1.00 95.62 85 LEU A O 1
ATOM 681 N N . HIS A 1 86 ? -3.950 -8.574 11.561 1.00 94.56 86 HIS A N 1
ATOM 682 C CA . HIS A 1 86 ? -2.602 -9.131 11.613 1.00 94.56 86 HIS A CA 1
ATOM 683 C C . HIS A 1 86 ? -2.078 -9.292 10.188 1.00 94.56 86 HIS A C 1
ATOM 685 O O . HIS A 1 86 ? -2.667 -10.016 9.389 1.00 94.56 86 HIS A O 1
ATOM 691 N N . MET A 1 87 ? -1.003 -8.577 9.863 1.00 92.25 87 MET A N 1
ATOM 692 C CA . MET A 1 87 ? -0.440 -8.529 8.515 1.00 92.25 87 MET A CA 1
ATOM 693 C C . MET A 1 87 ? 0.877 -9.299 8.497 1.00 92.25 87 MET A C 1
ATOM 695 O O . MET A 1 87 ? 1.799 -8.959 9.235 1.00 92.25 87 MET A O 1
ATOM 699 N N . GLU A 1 88 ? 0.983 -10.323 7.654 1.00 88.25 88 GLU A N 1
ATOM 700 C CA . GLU A 1 88 ? 2.263 -10.991 7.426 1.00 88.25 88 GLU A CA 1
ATOM 701 C C . GLU A 1 88 ? 3.138 -10.139 6.505 1.00 88.25 88 GLU A C 1
ATOM 703 O O . GLU A 1 88 ? 2.728 -9.768 5.405 1.00 88.25 88 GLU A O 1
ATOM 708 N N . LYS A 1 89 ? 4.364 -9.841 6.951 1.00 86.81 89 LYS A N 1
ATOM 709 C CA . LYS A 1 89 ? 5.334 -9.039 6.191 1.00 86.81 89 LYS A CA 1
ATOM 710 C C . LYS A 1 89 ? 6.629 -9.809 5.924 1.00 86.81 89 LYS A C 1
ATOM 712 O O . LYS A 1 89 ? 7.673 -9.499 6.506 1.00 86.81 89 LYS A O 1
ATOM 717 N N . PRO A 1 90 ? 6.591 -10.852 5.075 1.00 92.75 90 PRO A N 1
ATOM 718 C CA . PRO A 1 90 ? 7.771 -11.654 4.786 1.00 92.75 90 PRO A CA 1
ATOM 719 C C . PRO A 1 90 ? 8.860 -10.809 4.113 1.00 92.75 90 PRO A C 1
ATOM 721 O O . PRO A 1 90 ? 8.662 -10.273 3.025 1.00 92.75 90 PRO A O 1
ATOM 724 N N . LYS A 1 91 ? 10.049 -10.741 4.731 1.00 91.75 91 LYS A N 1
ATOM 725 C CA . LYS A 1 91 ? 11.182 -9.933 4.233 1.00 91.75 91 LYS A CA 1
ATOM 726 C C . LYS A 1 91 ? 11.568 -10.244 2.787 1.00 91.75 91 LYS A C 1
ATOM 728 O O . LYS A 1 91 ? 11.936 -9.343 2.044 1.00 91.75 91 LYS A O 1
ATOM 733 N N . HIS A 1 92 ? 11.461 -11.510 2.382 1.00 94.44 92 HIS A N 1
ATOM 734 C CA . HIS A 1 92 ? 11.772 -11.922 1.015 1.00 94.44 92 HIS A CA 1
ATOM 735 C C . HIS A 1 92 ? 10.792 -11.350 -0.024 1.00 94.44 92 HIS A C 1
ATOM 737 O O . HIS A 1 92 ? 11.153 -11.275 -1.191 1.00 94.44 92 HIS A O 1
ATOM 743 N N . VAL A 1 93 ? 9.587 -10.929 0.386 1.00 96.44 93 VAL A N 1
ATOM 744 C CA . VAL A 1 93 ? 8.615 -10.229 -0.470 1.00 96.44 93 VAL A CA 1
ATOM 745 C C . VAL A 1 93 ? 8.790 -8.720 -0.352 1.00 96.44 93 VAL A C 1
ATOM 747 O O . VAL A 1 93 ? 8.913 -8.048 -1.373 1.00 96.44 93 VAL A O 1
ATOM 750 N N . THR A 1 94 ? 8.867 -8.176 0.867 1.00 93.19 94 THR A N 1
ATOM 751 C CA . THR A 1 94 ? 8.977 -6.716 1.066 1.00 93.19 94 THR A CA 1
ATOM 752 C C . THR A 1 94 ? 10.256 -6.136 0.465 1.00 93.19 94 THR A C 1
ATOM 754 O O . THR A 1 94 ? 10.268 -4.997 0.013 1.00 93.19 94 THR A O 1
ATOM 757 N N . GLN A 1 95 ? 11.324 -6.934 0.395 1.00 93.44 95 GLN A N 1
ATOM 758 C CA . GLN A 1 95 ? 12.607 -6.571 -0.213 1.00 93.44 95 GLN A CA 1
ATOM 759 C C . GLN A 1 95 ? 12.830 -7.257 -1.574 1.00 93.44 95 GLN A C 1
ATOM 761 O O . GLN A 1 95 ? 13.971 -7.455 -1.991 1.00 93.44 95 GLN A O 1
ATOM 766 N N . SER A 1 96 ? 11.757 -7.663 -2.256 1.00 95.44 96 SER A N 1
ATOM 767 C CA . SER A 1 96 ? 11.831 -8.265 -3.592 1.00 95.44 96 SER A CA 1
ATOM 768 C C . SER A 1 96 ? 11.972 -7.215 -4.702 1.00 95.44 96 SER A C 1
ATOM 770 O O . SER A 1 96 ? 11.920 -6.005 -4.469 1.00 95.44 96 SER A O 1
ATOM 772 N N . ASP A 1 97 ? 12.159 -7.672 -5.941 1.00 96.12 97 ASP A N 1
ATOM 773 C CA . ASP A 1 97 ? 12.171 -6.782 -7.100 1.00 96.12 97 ASP A CA 1
ATOM 774 C C . ASP A 1 97 ? 10.742 -6.377 -7.501 1.00 96.12 97 ASP A C 1
ATOM 776 O O . ASP A 1 97 ? 10.077 -7.036 -8.300 1.00 96.12 97 ASP A O 1
ATOM 780 N N . TRP A 1 98 ? 10.265 -5.261 -6.951 1.00 97.25 98 TRP A N 1
ATOM 781 C CA . TRP A 1 98 ? 8.969 -4.669 -7.304 1.00 97.25 98 TRP A CA 1
ATOM 782 C C . TRP A 1 98 ? 8.943 -3.975 -8.674 1.00 97.25 98 TRP A C 1
ATOM 784 O O . TRP A 1 98 ? 7.895 -3.470 -9.081 1.00 97.25 98 TRP A O 1
ATOM 794 N N . GLN A 1 99 ? 10.077 -3.939 -9.387 1.00 96.50 99 GLN A N 1
ATOM 795 C CA . GLN A 1 99 ? 10.142 -3.552 -10.800 1.00 96.50 99 GLN A CA 1
ATOM 796 C C . GLN A 1 99 ? 10.004 -4.758 -11.733 1.00 96.50 99 GLN A C 1
ATOM 798 O O . GLN A 1 99 ? 10.111 -4.577 -12.940 1.00 96.50 99 GLN A O 1
ATOM 803 N N . ALA A 1 100 ? 9.789 -5.975 -11.219 1.00 95.94 100 ALA A N 1
ATOM 804 C CA . ALA A 1 100 ? 9.565 -7.145 -12.059 1.00 95.94 100 ALA A CA 1
ATOM 805 C C . ALA A 1 100 ? 8.355 -6.941 -12.985 1.00 95.94 100 ALA A C 1
ATOM 807 O O . ALA A 1 100 ? 7.329 -6.385 -12.583 1.00 95.94 100 ALA A O 1
ATOM 808 N N . ARG A 1 101 ? 8.475 -7.409 -14.236 1.00 95.12 101 ARG A N 1
ATOM 809 C CA . ARG A 1 101 ? 7.408 -7.29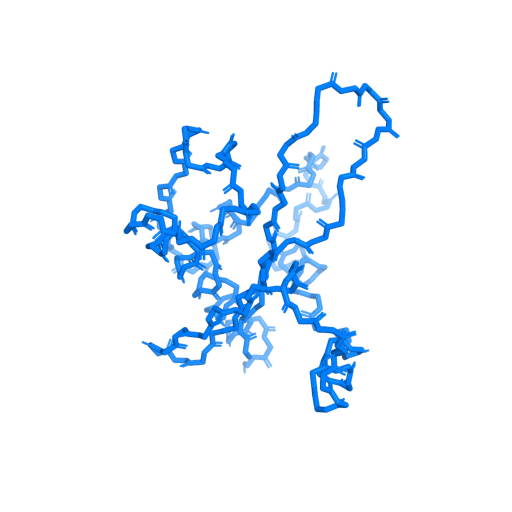5 -15.244 1.00 95.12 101 ARG A CA 1
ATOM 810 C C . ARG A 1 101 ? 6.175 -8.081 -14.833 1.00 95.12 101 ARG A C 1
ATOM 812 O O . ARG A 1 101 ? 5.065 -7.579 -14.965 1.00 95.12 101 ARG A O 1
ATOM 819 N N . GLU A 1 102 ? 6.401 -9.271 -14.301 1.00 97.19 102 GLU A N 1
ATOM 820 C CA . GLU A 1 102 ? 5.384 -10.141 -13.733 1.00 97.19 102 GLU A CA 1
ATOM 821 C C . GLU A 1 102 ? 5.610 -10.206 -12.225 1.00 97.19 102 GLU A C 1
ATOM 823 O O . GLU A 1 102 ? 6.691 -10.577 -11.765 1.00 97.19 102 GLU A O 1
ATOM 828 N N . LEU A 1 103 ? 4.600 -9.800 -11.457 1.00 97.75 103 LEU A N 1
ATOM 829 C CA . LEU A 1 103 ? 4.628 -9.921 -10.005 1.00 97.75 103 LEU A CA 1
ATOM 830 C C . LEU A 1 103 ? 4.278 -11.356 -9.616 1.00 97.75 103 LEU A C 1
ATOM 832 O O . LEU A 1 103 ? 3.338 -11.944 -10.150 1.00 97.75 103 LEU A O 1
ATOM 836 N N . SER A 1 104 ? 5.011 -11.902 -8.652 1.00 98.00 104 SER A N 1
ATOM 837 C CA . SER A 1 104 ? 4.678 -13.197 -8.057 1.00 98.00 104 SER A CA 1
ATOM 838 C C . SER A 1 104 ? 3.352 -13.136 -7.293 1.00 98.00 104 SER A C 1
ATOM 840 O O . SER A 1 104 ? 2.944 -12.076 -6.813 1.00 98.00 104 SER A O 1
ATOM 842 N N . GLU A 1 105 ? 2.706 -14.286 -7.090 1.00 97.69 105 GLU A N 1
ATOM 843 C CA . GLU A 1 105 ? 1.500 -14.362 -6.253 1.00 97.69 105 GLU A CA 1
ATOM 844 C C . GLU A 1 105 ? 1.744 -13.814 -4.841 1.00 97.69 105 GLU A C 1
ATOM 846 O O . GLU A 1 105 ? 0.899 -13.101 -4.308 1.00 97.69 105 GLU A O 1
ATOM 851 N N . ALA A 1 106 ? 2.923 -14.067 -4.265 1.00 97.31 106 ALA A N 1
ATOM 852 C CA . ALA A 1 106 ? 3.300 -13.550 -2.953 1.00 97.31 106 ALA A CA 1
ATOM 853 C C . ALA A 1 106 ? 3.376 -12.011 -2.935 1.00 97.31 106 ALA A C 1
ATOM 855 O O . ALA A 1 106 ? 2.871 -11.380 -2.007 1.00 97.31 106 ALA A O 1
ATOM 856 N N . GLN A 1 107 ? 3.946 -11.394 -3.978 1.00 97.94 107 GLN A N 1
ATOM 857 C CA . GLN A 1 107 ? 3.945 -9.936 -4.145 1.00 97.94 107 GLN A CA 1
ATOM 858 C C . GLN A 1 107 ? 2.522 -9.394 -4.309 1.00 97.94 107 GLN A C 1
ATOM 860 O O . GLN A 1 107 ? 2.171 -8.407 -3.668 1.00 97.94 107 GLN A O 1
ATOM 865 N N . ILE A 1 108 ? 1.684 -10.045 -5.120 1.00 97.62 108 ILE A N 1
ATOM 866 C CA . ILE A 1 108 ? 0.288 -9.632 -5.334 1.00 97.62 108 ILE A CA 1
ATOM 867 C C . ILE A 1 108 ? -0.506 -9.706 -4.024 1.00 97.62 108 ILE A C 1
ATOM 869 O O . ILE A 1 108 ? -1.209 -8.755 -3.681 1.00 97.62 108 ILE A O 1
ATOM 873 N N . GLN A 1 109 ? -0.381 -10.801 -3.272 1.00 97.06 109 GLN A N 1
ATOM 874 C CA . GLN A 1 109 ? -1.062 -10.982 -1.990 1.00 97.06 109 GLN A CA 1
ATOM 875 C C . GLN A 1 109 ? -0.618 -9.932 -0.973 1.00 97.06 109 GLN A C 1
ATOM 877 O O . GLN A 1 109 ? -1.467 -9.258 -0.389 1.00 97.06 109 GLN A O 1
ATOM 882 N N . TYR A 1 110 ? 0.693 -9.740 -0.816 1.00 97.06 110 TYR A N 1
ATOM 883 C CA . TYR A 1 110 ? 1.251 -8.734 0.085 1.00 97.06 110 TYR A CA 1
ATOM 884 C C . TYR A 1 110 ? 0.753 -7.321 -0.264 1.00 97.06 110 TYR A C 1
ATOM 886 O O . TYR A 1 110 ? 0.205 -6.623 0.588 1.00 97.06 110 TYR A O 1
ATOM 894 N N . ALA A 1 111 ? 0.840 -6.946 -1.542 1.00 96.44 111 ALA A N 1
ATOM 895 C CA . ALA A 1 111 ? 0.362 -5.673 -2.074 1.00 96.44 111 ALA A CA 1
ATOM 896 C C . ALA A 1 111 ? -1.135 -5.443 -1.775 1.00 96.44 111 ALA A C 1
ATOM 898 O O . ALA A 1 111 ? -1.552 -4.345 -1.400 1.00 96.44 111 ALA A O 1
ATOM 899 N N . CYS A 1 112 ? -1.960 -6.487 -1.905 1.00 96.56 112 CYS A N 1
ATOM 900 C CA . CYS A 1 112 ? -3.379 -6.408 -1.566 1.00 96.56 112 CYS A CA 1
ATOM 901 C C . CYS A 1 112 ? -3.617 -6.232 -0.059 1.00 96.56 112 CYS A C 1
ATOM 903 O O . CYS A 1 112 ? -4.511 -5.472 0.317 1.00 96.56 112 CYS A O 1
ATOM 905 N N . ILE A 1 113 ? -2.846 -6.923 0.788 1.00 95.75 113 ILE A N 1
ATOM 906 C CA . ILE A 1 113 ? -2.960 -6.852 2.252 1.00 95.75 113 ILE A CA 1
ATOM 907 C C . ILE A 1 113 ? -2.622 -5.445 2.753 1.00 95.75 113 ILE A C 1
ATOM 909 O O . ILE A 1 113 ? -3.403 -4.886 3.528 1.00 95.75 113 ILE A O 1
ATOM 913 N N . ASP A 1 114 ? -1.521 -4.853 2.284 1.00 94.81 114 ASP A N 1
ATOM 914 C CA . ASP A 1 114 ? -1.108 -3.505 2.695 1.00 94.81 114 ASP A CA 1
ATOM 915 C C . ASP A 1 114 ? -2.150 -2.451 2.283 1.00 94.81 114 ASP A C 1
ATOM 917 O O . ASP A 1 114 ? -2.644 -1.692 3.126 1.00 94.81 114 ASP A O 1
ATOM 921 N N . ALA A 1 115 ? -2.615 -2.478 1.031 1.00 95.38 115 ALA A N 1
ATOM 922 C CA . ALA A 1 115 ? -3.651 -1.553 0.571 1.00 95.38 115 ALA A CA 1
ATOM 923 C C . ALA A 1 115 ? -4.991 -1.736 1.313 1.00 95.38 115 ALA A C 1
ATOM 925 O O . ALA A 1 115 ? -5.675 -0.753 1.624 1.00 95.38 115 ALA A O 1
ATOM 926 N N . TYR A 1 116 ? -5.380 -2.977 1.622 1.00 96.50 116 TYR A N 1
ATOM 927 C CA . TYR A 1 116 ? -6.597 -3.265 2.383 1.00 96.50 116 TYR A CA 1
ATOM 928 C C . TYR A 1 116 ? -6.502 -2.788 3.837 1.00 96.50 116 TYR A C 1
ATOM 930 O O . TYR A 1 116 ? -7.468 -2.221 4.361 1.00 96.50 116 TYR A O 1
ATOM 938 N N . ALA A 1 117 ? -5.345 -2.947 4.483 1.00 95.81 117 ALA A N 1
ATOM 939 C CA . ALA A 1 117 ? -5.112 -2.420 5.823 1.00 95.81 117 ALA A CA 1
ATOM 940 C C . ALA A 1 117 ? -5.274 -0.892 5.855 1.00 95.81 117 ALA A C 1
ATOM 942 O O . ALA A 1 117 ? -6.034 -0.374 6.683 1.00 95.81 117 ALA A O 1
ATOM 943 N N . SER A 1 118 ? -4.673 -0.185 4.892 1.00 94.50 118 SER A N 1
ATOM 944 C CA . SER A 1 118 ? -4.863 1.260 4.712 1.00 94.50 118 SER A CA 1
ATOM 945 C C . SER A 1 118 ? -6.336 1.628 4.492 1.00 94.50 118 SER A C 1
ATOM 947 O O . SER A 1 118 ? -6.835 2.582 5.094 1.00 94.50 118 SER A O 1
ATOM 949 N N . TYR A 1 119 ? -7.080 0.853 3.692 1.00 95.06 119 TYR A N 1
ATOM 950 C CA . TYR A 1 119 ? -8.517 1.072 3.476 1.00 95.06 119 TYR A CA 1
ATOM 951 C C . TYR A 1 119 ? -9.318 0.951 4.779 1.00 95.06 119 TYR A C 1
ATOM 953 O O . TYR A 1 119 ? -10.124 1.831 5.091 1.00 95.06 119 TYR A O 1
ATOM 961 N N . LYS A 1 120 ? -9.094 -0.117 5.553 1.00 96.31 120 LYS A N 1
ATOM 962 C CA . LYS A 1 120 ? -9.814 -0.371 6.809 1.00 96.31 120 LYS A CA 1
ATOM 963 C C . LYS A 1 120 ? -9.505 0.675 7.871 1.00 96.31 120 LYS A C 1
ATOM 965 O O . LYS A 1 120 ? -10.429 1.106 8.561 1.00 96.31 120 LYS A O 1
ATOM 970 N N . LEU A 1 121 ? -8.250 1.109 7.970 1.00 94.94 121 LEU A N 1
ATOM 971 C CA . LEU A 1 121 ? -7.859 2.221 8.835 1.00 94.94 121 LEU A CA 1
ATOM 972 C C . LEU A 1 121 ? -8.558 3.516 8.423 1.00 94.94 121 LEU A C 1
ATOM 974 O O . LEU A 1 121 ? -9.157 4.168 9.272 1.00 94.94 121 LEU A O 1
ATOM 978 N N . GLY A 1 122 ? -8.560 3.847 7.129 1.00 93.31 122 GLY A N 1
ATOM 979 C CA . GLY A 1 122 ? -9.271 5.018 6.615 1.00 93.31 122 GLY A CA 1
ATOM 980 C C . GLY A 1 122 ? -10.761 4.993 6.959 1.00 93.31 122 GLY A C 1
ATOM 981 O O . GLY A 1 122 ? -11.277 5.969 7.489 1.00 93.31 122 GLY A O 1
ATOM 982 N N . VAL A 1 123 ? -11.440 3.859 6.752 1.00 94.00 123 VAL A N 1
ATOM 983 C CA . VAL A 1 123 ? -12.855 3.691 7.137 1.00 94.00 123 VAL A CA 1
ATOM 984 C C . VAL A 1 123 ? -13.068 3.888 8.640 1.00 94.00 123 VAL A C 1
ATOM 986 O O . VAL A 1 123 ? -14.072 4.466 9.033 1.00 94.00 123 VAL A O 1
ATOM 989 N N . LYS A 1 124 ? -12.144 3.414 9.483 1.00 94.69 124 LYS A N 1
ATOM 990 C CA . LYS A 1 124 ? -12.260 3.509 10.944 1.00 94.69 124 LYS A CA 1
ATOM 991 C C . LYS A 1 124 ? -11.954 4.906 11.497 1.00 94.69 124 LYS A C 1
ATOM 993 O O . LYS A 1 124 ? -12.464 5.243 12.560 1.00 94.69 124 LYS A O 1
ATOM 998 N N . LEU A 1 125 ? -11.072 5.659 10.840 1.00 92.38 125 LEU A N 1
ATOM 999 C CA . LEU A 1 125 ? -10.554 6.942 11.328 1.00 92.38 125 LEU A CA 1
ATOM 1000 C C . LEU A 1 125 ? -11.251 8.162 10.711 1.00 92.38 125 LEU A C 1
ATOM 1002 O O . LEU A 1 125 ? -11.186 9.240 11.297 1.00 92.38 125 LEU A O 1
ATOM 1006 N N . LEU A 1 126 ? -11.861 8.012 9.532 1.00 89.12 126 LEU A N 1
ATOM 1007 C CA . LEU A 1 126 ? -12.507 9.099 8.781 1.00 89.12 126 LEU A CA 1
ATOM 1008 C C . LEU A 1 126 ? -14.034 8.958 8.678 1.00 89.12 126 LEU A C 1
ATOM 1010 O O . LEU A 1 126 ? -14.679 9.888 8.196 1.00 89.12 126 LEU A O 1
ATOM 1014 N N . GLY A 1 127 ? -14.592 7.806 9.060 1.00 76.81 127 GLY A N 1
ATOM 1015 C CA . GLY A 1 127 ? -16.034 7.545 9.122 1.00 76.81 127 GLY A CA 1
ATOM 1016 C C . GLY A 1 127 ? -16.538 7.549 10.554 1.00 76.81 127 GLY A C 1
ATOM 1017 O O . GLY A 1 127 ? -17.691 7.986 10.746 1.00 76.81 127 GLY A O 1
#

Sequence (127 aa):
MGLDCEWRPTFIPNTSNRCATMQLCVGNRCLIVQLFYIDAIPSSLKDFVRTPNDIEPLAMRYRNWSFLGLARPGLEVFAREIVGLHMEKPKHVTQSDWQARELSEAQIQYACIDAYASYKLGVKLLG

Solvent-accessible surface area (backbone atoms only — not comparable to full-atom values): 7638 Å² total; per-residue (Å²): 109,8,62,43,74,38,40,37,71,65,92,54,84,98,56,76,64,67,70,12,27,36,26,40,16,55,90,95,45,67,48,78,43,60,52,70,78,50,97,65,84,53,67,72,56,54,60,54,70,68,53,89,76,72,52,60,72,55,55,37,57,76,70,46,42,78,78,69,76,57,78,86,74,56,71,59,53,51,26,37,77,74,71,68,40,86,72,86,79,57,63,78,54,74,62,28,72,43,66,49,93,71,74,51,72,67,49,52,52,45,48,43,51,54,6,38,43,37,21,53,49,38,54,70,76,76,105

Organism: Acorus calamus (NCBI:txid4465)

pLDDT: mean 89.83, std 7.92, range [57.03, 98.0]

Foldseek 3Di:
DFKDFAAADDPDPPDGGPTQWIWADDDQDIDIDRPVPDPDDDPVVVVVVPDPLDLQVLLCVVVVVVVVPDDRDDLQVSLCPQVNDHADDDPCQRNDGSNDPDDDPVVVVNSSSNRVSRNSSSVRRVD